Protein AF-A0A8S1PK76-F1 (afdb_monomer_lite)

Structure (mmCIF, N/CA/C/O backbone):
data_AF-A0A8S1PK76-F1
#
_entry.id   AF-A0A8S1PK76-F1
#
loop_
_atom_site.group_PDB
_atom_site.id
_atom_site.type_symbol
_atom_site.label_atom_id
_atom_site.label_alt_id
_atom_site.label_comp_id
_atom_site.label_asym_id
_atom_site.label_entity_id
_atom_site.label_seq_id
_atom_site.pdbx_PDB_ins_code
_atom_site.Cartn_x
_atom_site.Cartn_y
_atom_site.Cartn_z
_atom_site.occupancy
_atom_site.B_iso_or_equiv
_atom_site.auth_seq_id
_atom_site.auth_comp_id
_atom_site.auth_asym_id
_atom_site.auth_atom_id
_atom_site.pdbx_PDB_model_num
ATOM 1 N N . MET A 1 1 ? -34.568 -49.473 5.759 1.00 47.53 1 MET A N 1
ATOM 2 C CA . MET A 1 1 ? -33.407 -48.731 5.229 1.00 47.53 1 MET A CA 1
ATOM 3 C C . MET A 1 1 ? -34.010 -47.607 4.422 1.00 47.53 1 MET A C 1
ATOM 5 O O . MET A 1 1 ? -34.804 -47.907 3.547 1.00 47.53 1 MET A O 1
ATOM 9 N N . ASP A 1 2 ? -33.864 -46.326 4.705 1.00 39.19 2 ASP A N 1
ATOM 10 C CA . ASP A 1 2 ? -32.795 -45.518 5.303 1.00 39.19 2 ASP A CA 1
ATOM 11 C C . ASP A 1 2 ? -33.374 -44.081 5.260 1.00 39.19 2 ASP A C 1
ATOM 13 O O . ASP A 1 2 ? -34.175 -43.798 4.376 1.00 39.19 2 ASP A O 1
ATOM 17 N N . LYS A 1 3 ? -33.107 -43.083 6.094 1.00 52.03 3 LYS A N 1
ATOM 18 C CA . LYS A 1 3 ? -32.156 -42.788 7.161 1.00 52.03 3 LYS A CA 1
ATOM 19 C C . LYS A 1 3 ? -32.904 -41.822 8.084 1.00 52.03 3 LYS A C 1
ATOM 21 O O . LYS A 1 3 ? -33.547 -40.895 7.591 1.00 52.03 3 LYS A O 1
ATOM 26 N N . ASN A 1 4 ? -32.799 -42.000 9.395 1.00 57.16 4 ASN A N 1
ATOM 27 C CA . ASN A 1 4 ? -33.095 -40.900 10.304 1.00 57.16 4 ASN A CA 1
ATOM 28 C C . ASN A 1 4 ? -32.080 -39.795 9.994 1.00 57.16 4 ASN A C 1
ATOM 30 O O . ASN A 1 4 ? -30.875 -40.024 10.088 1.00 57.16 4 ASN A O 1
ATOM 34 N N . LEU A 1 5 ? -32.557 -38.636 9.542 1.00 52.56 5 LEU A N 1
ATOM 35 C CA . LEU A 1 5 ? -31.726 -37.448 9.420 1.00 52.56 5 LEU A CA 1
ATOM 36 C C . LEU A 1 5 ? -31.485 -36.967 10.855 1.00 52.56 5 LEU A C 1
ATOM 38 O O . LEU A 1 5 ? -32.342 -36.317 11.450 1.00 52.56 5 LEU A O 1
ATOM 42 N N . GLU A 1 6 ? -30.375 -37.390 11.453 1.00 54.94 6 GLU A N 1
ATOM 43 C CA . GLU A 1 6 ? -29.956 -36.892 12.757 1.00 54.94 6 GLU A CA 1
ATOM 44 C C . GLU A 1 6 ? -29.727 -35.384 12.634 1.00 54.94 6 GLU A C 1
ATOM 46 O O . GLU A 1 6 ? -28.790 -34.925 11.980 1.00 54.94 6 GLU A O 1
ATOM 51 N N . VAL A 1 7 ? -30.626 -34.600 13.229 1.00 54.47 7 VAL A N 1
ATOM 52 C CA . VAL A 1 7 ? -30.408 -33.170 13.432 1.00 54.47 7 VAL A CA 1
ATOM 53 C C . VAL A 1 7 ? -29.315 -33.066 14.486 1.00 54.47 7 VAL A C 1
ATOM 55 O O . VAL A 1 7 ? -29.571 -33.194 15.681 1.00 54.47 7 VAL A O 1
ATOM 58 N N . SER A 1 8 ? -28.075 -32.921 14.028 1.00 55.72 8 SER A N 1
ATOM 59 C CA . SER A 1 8 ? -26.914 -32.738 14.890 1.00 55.72 8 SER A CA 1
ATOM 60 C C . SER A 1 8 ? -27.119 -31.501 15.761 1.00 55.72 8 SER A C 1
ATOM 62 O O . SER A 1 8 ? -27.315 -30.400 15.243 1.00 55.72 8 SER A O 1
ATOM 64 N N . ASP A 1 9 ? -27.087 -31.707 17.076 1.00 55.41 9 ASP A N 1
ATOM 65 C CA . ASP A 1 9 ? -27.271 -30.679 18.092 1.00 55.41 9 ASP A CA 1
ATOM 66 C C . ASP A 1 9 ? -26.232 -29.554 17.920 1.00 55.41 9 ASP A C 1
ATOM 68 O O . ASP A 1 9 ? -25.030 -29.713 18.172 1.00 55.41 9 ASP A O 1
ATOM 72 N N . LEU A 1 10 ? -26.711 -28.400 17.444 1.00 56.84 10 LEU A N 1
ATOM 73 C CA . LEU A 1 10 ? -25.916 -27.196 17.184 1.00 56.84 10 LEU A CA 1
ATOM 74 C C . LEU A 1 10 ? -25.337 -26.590 18.475 1.00 56.84 10 LEU A C 1
ATOM 76 O O . LEU A 1 10 ? -24.467 -25.723 18.395 1.00 56.84 10 LEU A O 1
ATOM 80 N N . SER A 1 11 ? -25.761 -27.067 19.655 1.00 59.88 11 SER A N 1
ATOM 81 C CA . SER A 1 11 ? -25.203 -26.684 20.960 1.00 59.88 11 SER A CA 1
ATOM 82 C C . SER A 1 11 ? -23.695 -26.964 21.084 1.00 59.88 11 SER A C 1
ATOM 84 O O . SER A 1 11 ? -23.008 -26.361 21.909 1.00 59.88 11 SER A O 1
ATOM 86 N N . SER A 1 12 ? -23.168 -27.847 20.230 1.00 56.00 12 SER A N 1
ATOM 87 C CA . SER A 1 12 ? -21.762 -28.251 20.178 1.00 56.00 12 SER A CA 1
ATOM 88 C C . SER A 1 12 ? -20.871 -27.362 19.298 1.00 56.00 12 SER A C 1
ATOM 90 O O . SER A 1 12 ? -19.640 -27.470 19.370 1.00 56.00 12 SER A O 1
ATOM 92 N N . ILE A 1 13 ? -21.448 -26.447 18.504 1.00 55.72 13 ILE A N 1
ATOM 93 C CA . ILE A 1 13 ? -20.664 -25.490 17.717 1.00 55.72 13 ILE A CA 1
ATOM 94 C C . ILE A 1 13 ? -20.102 -24.439 18.672 1.00 55.72 13 ILE A C 1
ATOM 96 O O . ILE A 1 13 ? -20.743 -23.443 19.008 1.00 55.72 13 ILE A O 1
ATOM 100 N N . LYS A 1 14 ? -18.858 -24.653 19.107 1.00 54.16 14 LYS A N 1
ATOM 101 C CA . LYS A 1 14 ? -18.079 -23.602 19.763 1.00 54.16 14 LYS A CA 1
ATOM 102 C C . LYS A 1 14 ? -17.997 -22.413 18.798 1.00 54.16 14 LYS A C 1
ATOM 104 O O . LYS A 1 14 ? -17.618 -22.625 17.644 1.00 54.16 14 LYS A O 1
ATOM 109 N N . PRO A 1 15 ? -18.300 -21.179 19.240 1.00 50.28 15 PRO A N 1
ATOM 110 C CA . PRO A 1 15 ? -18.064 -19.998 18.427 1.00 50.28 15 PRO A CA 1
ATOM 111 C C . PRO A 1 15 ? -16.625 -20.035 17.929 1.00 50.28 15 PRO A C 1
ATOM 113 O O . PRO A 1 15 ? -15.699 -20.224 18.727 1.00 50.28 15 PRO A O 1
ATOM 116 N N . ILE A 1 16 ? -16.435 -19.879 16.619 1.00 55.06 16 ILE A N 1
ATOM 117 C CA . ILE A 1 16 ? -15.106 -19.652 16.064 1.00 55.06 16 ILE A CA 1
ATOM 118 C C . ILE A 1 16 ? -14.590 -18.396 16.763 1.00 55.06 16 ILE A C 1
ATOM 120 O O . ILE A 1 16 ? -15.107 -17.298 16.559 1.00 55.06 16 ILE A O 1
ATOM 124 N N . ARG A 1 17 ? -13.608 -18.570 17.652 1.00 43.31 17 ARG A N 1
ATOM 125 C CA . ARG A 1 17 ? -12.865 -17.453 18.225 1.00 43.31 17 ARG A CA 1
ATOM 126 C C . ARG A 1 17 ? -12.070 -16.847 17.080 1.00 43.31 17 ARG A C 1
ATOM 128 O O . ARG A 1 17 ? -10.982 -17.320 16.769 1.00 43.31 17 ARG A O 1
ATOM 135 N N . VAL A 1 18 ? -12.637 -15.835 16.432 1.00 48.34 18 VAL A N 1
ATOM 136 C CA . VAL A 1 18 ? -11.875 -14.957 15.548 1.00 48.34 18 VAL A CA 1
ATOM 137 C C . VAL A 1 18 ? -10.804 -14.334 16.438 1.00 48.34 18 VAL A C 1
ATOM 139 O O . VAL A 1 18 ? -11.125 -13.738 17.467 1.00 48.34 18 VAL A O 1
ATOM 142 N N . SER A 1 19 ? -9.531 -14.593 16.150 1.00 46.62 19 SER A N 1
ATOM 143 C CA . SER A 1 19 ? -8.441 -14.052 16.953 1.00 46.62 19 SER A CA 1
ATOM 144 C C . SER A 1 19 ? -8.526 -12.524 16.920 1.00 46.62 19 SER A C 1
ATOM 146 O O . SER A 1 19 ? -8.603 -11.916 15.857 1.00 46.62 19 SER A O 1
ATOM 148 N N . ASN A 1 20 ? -8.512 -11.889 18.092 1.00 51.53 20 ASN A N 1
ATOM 149 C CA . ASN A 1 20 ? -8.632 -10.433 18.256 1.00 51.53 20 ASN A CA 1
ATOM 150 C C . ASN A 1 20 ? -7.426 -9.629 17.710 1.00 51.53 20 ASN A C 1
ATOM 152 O O . ASN A 1 20 ? -7.303 -8.446 18.008 1.00 51.53 20 ASN A O 1
ATOM 156 N N . ASN A 1 21 ? -6.546 -10.238 16.913 1.00 54.91 21 ASN A N 1
ATOM 157 C CA . ASN A 1 21 ? -5.346 -9.607 16.357 1.00 54.91 21 ASN A CA 1
ATOM 158 C C . ASN A 1 21 ? -5.521 -9.261 14.872 1.00 54.91 21 ASN A C 1
ATOM 160 O O . ASN A 1 21 ? -4.636 -9.510 14.057 1.00 54.91 21 ASN A O 1
ATOM 164 N N . SER A 1 22 ? -6.670 -8.701 14.493 1.00 69.50 22 SER A N 1
ATOM 165 C CA . SER A 1 22 ? -6.792 -8.072 13.179 1.00 69.50 22 SER A CA 1
ATOM 166 C C . SER A 1 22 ? -6.044 -6.736 13.207 1.00 69.50 22 SER A C 1
ATOM 168 O O . SER A 1 22 ? -6.537 -5.770 13.791 1.00 69.50 22 SER A O 1
ATOM 170 N N . GLU A 1 23 ? -4.855 -6.684 12.612 1.00 81.69 23 GLU A N 1
ATOM 171 C CA . GLU A 1 23 ? -4.146 -5.423 12.385 1.00 81.69 23 GLU A CA 1
ATOM 172 C C . GLU A 1 23 ? -4.918 -4.567 11.374 1.00 81.69 23 GLU A C 1
ATOM 174 O O . GLU A 1 23 ? -5.381 -5.066 10.345 1.00 81.69 23 GLU A O 1
ATOM 179 N N . LEU A 1 24 ? -5.056 -3.270 11.655 1.00 86.69 24 LEU A N 1
ATOM 180 C CA . LEU A 1 24 ? -5.652 -2.329 10.712 1.00 86.69 24 LEU A CA 1
ATOM 181 C C . LEU A 1 24 ? -4.535 -1.633 9.936 1.00 86.69 24 LEU A C 1
ATOM 183 O O . LEU A 1 24 ? -3.743 -0.892 10.515 1.00 86.69 24 LEU A O 1
ATOM 187 N N . ILE A 1 25 ? -4.479 -1.862 8.628 1.00 89.56 25 ILE A N 1
ATOM 188 C CA . ILE A 1 25 ? -3.456 -1.294 7.746 1.00 89.56 25 ILE A CA 1
ATOM 189 C C . ILE A 1 25 ? -4.106 -0.249 6.843 1.00 89.56 25 ILE A C 1
ATOM 191 O O . ILE A 1 25 ? -5.140 -0.506 6.226 1.00 89.56 25 ILE A O 1
ATOM 195 N N . TYR A 1 26 ? -3.497 0.930 6.762 1.00 91.31 26 TYR A N 1
ATOM 196 C CA . TYR A 1 26 ? -3.931 2.001 5.873 1.00 91.31 26 TYR A CA 1
ATOM 197 C C . TYR A 1 26 ? -3.020 2.077 4.648 1.00 91.31 26 TYR A C 1
ATOM 199 O O . TYR A 1 26 ? -1.820 2.304 4.781 1.00 91.31 26 TYR A O 1
ATOM 207 N N . PHE A 1 27 ? -3.593 1.917 3.457 1.00 92.94 27 PHE A N 1
ATOM 208 C CA . PHE A 1 27 ? -2.874 2.060 2.193 1.00 92.94 27 PHE A CA 1
ATOM 209 C C . PHE A 1 27 ? -3.050 3.476 1.646 1.00 92.94 27 PHE A C 1
ATOM 211 O O . PHE A 1 27 ? -4.162 3.904 1.339 1.00 92.94 27 PHE A O 1
ATOM 218 N N . ASN A 1 28 ? -1.942 4.193 1.500 1.00 92.75 28 ASN A N 1
ATOM 219 C CA . ASN A 1 28 ? -1.885 5.499 0.863 1.00 92.75 28 ASN A CA 1
ATOM 220 C C . ASN A 1 28 ? -1.285 5.344 -0.536 1.00 92.75 28 ASN A C 1
ATOM 222 O O . ASN A 1 28 ? -0.069 5.228 -0.686 1.00 92.75 28 ASN A O 1
ATOM 226 N N . ILE A 1 29 ? -2.145 5.310 -1.549 1.00 94.31 29 ILE A N 1
ATOM 227 C CA . ILE A 1 29 ? -1.757 5.046 -2.937 1.00 94.31 29 ILE A CA 1
ATOM 228 C C . ILE A 1 29 ? -1.735 6.369 -3.703 1.00 94.31 29 ILE A C 1
ATOM 230 O O . ILE A 1 29 ? -2.721 7.113 -3.697 1.00 94.31 29 ILE A O 1
ATOM 234 N N . ALA A 1 30 ? -0.619 6.669 -4.371 1.00 93.31 30 ALA A N 1
ATOM 235 C CA . ALA A 1 30 ? -0.532 7.814 -5.268 1.00 93.31 30 ALA A CA 1
ATOM 236 C C . ALA A 1 30 ? -1.632 7.735 -6.337 1.00 93.31 30 ALA A C 1
ATOM 238 O O . ALA A 1 30 ? -1.822 6.703 -6.971 1.00 93.31 30 ALA A O 1
ATOM 239 N N . LYS A 1 31 ? -2.351 8.840 -6.563 1.00 91.88 31 LYS A N 1
ATOM 240 C CA . LYS A 1 31 ? -3.531 8.877 -7.454 1.00 91.88 31 LYS A CA 1
ATOM 241 C C . LYS A 1 31 ? -3.253 8.463 -8.902 1.00 91.88 31 LYS A C 1
ATOM 243 O O . LYS A 1 31 ? -4.189 8.167 -9.634 1.00 91.88 31 LYS A O 1
ATOM 248 N N . THR A 1 32 ? -1.998 8.524 -9.322 1.00 89.50 32 THR A N 1
ATOM 249 C CA . THR A 1 32 ? -1.536 8.172 -10.665 1.00 89.50 32 THR A CA 1
ATOM 250 C C . THR A 1 32 ? -1.284 6.671 -10.837 1.00 89.50 32 THR A C 1
ATOM 252 O O . THR A 1 32 ? -1.173 6.199 -11.964 1.00 89.50 32 THR A O 1
ATOM 255 N N . ILE A 1 33 ? -1.246 5.912 -9.739 1.00 89.56 33 ILE A N 1
ATOM 256 C CA . ILE A 1 33 ? -1.096 4.459 -9.735 1.00 89.56 33 ILE A CA 1
ATOM 257 C C . ILE A 1 33 ? -2.485 3.820 -9.806 1.00 89.56 33 ILE A C 1
ATOM 259 O O . IL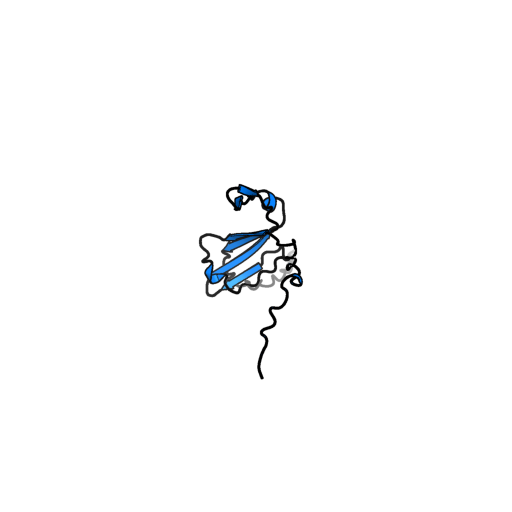E A 1 33 ? -3.300 3.977 -8.896 1.00 89.56 33 ILE A O 1
ATOM 263 N N . ASP A 1 34 ? -2.747 3.069 -10.876 1.00 90.69 34 ASP A N 1
ATOM 264 C CA . ASP A 1 34 ? -3.942 2.227 -10.968 1.00 90.69 34 ASP A CA 1
ATOM 265 C C . ASP A 1 34 ? -3.824 1.057 -9.979 1.00 90.69 34 ASP A C 1
ATOM 267 O O . ASP A 1 34 ? -2.869 0.285 -10.022 1.00 90.69 34 ASP A O 1
ATOM 271 N N . ILE A 1 35 ? -4.814 0.896 -9.099 1.00 89.06 35 ILE A N 1
ATOM 272 C CA . ILE A 1 35 ? -4.847 -0.165 -8.085 1.00 89.06 35 ILE A CA 1
ATOM 273 C C . ILE A 1 35 ? -4.767 -1.574 -8.689 1.00 89.06 35 ILE A C 1
ATOM 275 O O . ILE A 1 35 ? -4.285 -2.497 -8.033 1.00 89.06 35 ILE A O 1
ATOM 279 N N . ASN A 1 36 ? -5.189 -1.752 -9.944 1.00 89.81 36 ASN A N 1
ATOM 280 C CA . ASN A 1 36 ? -5.118 -3.040 -10.627 1.00 89.81 36 ASN A CA 1
ATOM 281 C C . ASN A 1 36 ? -3.675 -3.517 -10.828 1.00 89.81 36 ASN A C 1
ATOM 283 O O . ASN A 1 36 ? -3.433 -4.722 -10.816 1.00 89.81 36 ASN A O 1
ATOM 287 N N . ILE A 1 37 ? -2.702 -2.605 -10.938 1.00 88.81 37 ILE A N 1
ATOM 288 C CA . ILE A 1 37 ? -1.290 -2.988 -11.092 1.00 88.81 37 ILE A CA 1
ATOM 289 C C . ILE A 1 37 ? -0.698 -3.559 -9.797 1.00 88.81 37 ILE A C 1
ATOM 291 O O . ILE A 1 37 ? 0.366 -4.174 -9.832 1.00 88.81 37 ILE A O 1
ATOM 295 N N . LEU A 1 38 ? -1.377 -3.356 -8.661 1.00 87.88 38 LEU A N 1
ATOM 296 C CA . LEU A 1 38 ? -0.971 -3.863 -7.351 1.00 87.88 38 LEU A CA 1
ATOM 297 C C . LEU A 1 38 ? -1.450 -5.303 -7.103 1.00 87.88 38 LEU A C 1
ATOM 299 O O . LEU A 1 38 ? -1.091 -5.906 -6.091 1.00 87.88 38 LEU A O 1
ATOM 303 N N . GLN A 1 39 ? -2.267 -5.870 -7.998 1.00 86.94 39 GLN A N 1
ATOM 304 C CA . GLN A 1 39 ? -2.742 -7.246 -7.864 1.00 86.94 39 GLN A CA 1
ATOM 305 C C . GLN A 1 39 ? -1.571 -8.233 -7.917 1.00 86.94 39 GLN A C 1
ATOM 307 O O . GLN A 1 39 ? -0.763 -8.211 -8.841 1.00 86.94 39 GLN A O 1
ATOM 312 N N . GLY A 1 40 ? -1.495 -9.115 -6.918 1.00 84.62 40 GLY A N 1
ATOM 313 C CA . GLY A 1 40 ? -0.440 -10.128 -6.817 1.00 84.62 40 GLY A CA 1
ATOM 314 C C . GLY A 1 40 ? 0.908 -9.610 -6.306 1.00 84.62 40 GLY A C 1
ATOM 315 O O . GLY A 1 40 ? 1.862 -10.380 -6.267 1.00 84.62 40 GLY A O 1
ATOM 316 N N . VAL A 1 41 ? 1.006 -8.340 -5.897 1.00 88.81 41 VAL A N 1
ATOM 317 C CA . VAL A 1 41 ? 2.225 -7.799 -5.283 1.00 88.81 41 VAL A CA 1
ATOM 318 C C . VAL A 1 41 ? 2.343 -8.300 -3.844 1.00 88.81 41 VAL A C 1
ATOM 320 O O . VAL A 1 41 ? 1.498 -8.006 -2.998 1.00 88.81 41 VAL A O 1
ATOM 323 N N . GLU A 1 42 ? 3.416 -9.033 -3.556 1.00 91.12 42 GLU A N 1
ATOM 324 C CA . GLU A 1 42 ? 3.758 -9.471 -2.202 1.00 91.12 42 GLU A CA 1
ATOM 325 C C . GLU A 1 42 ? 4.579 -8.380 -1.497 1.00 91.12 42 GLU A C 1
ATOM 327 O O . GLU A 1 42 ? 5.755 -8.179 -1.794 1.00 91.12 42 GLU A O 1
ATOM 332 N N . ILE A 1 43 ? 3.941 -7.646 -0.580 1.00 90.75 43 ILE A N 1
ATOM 333 C CA . ILE A 1 43 ? 4.585 -6.595 0.222 1.00 90.75 43 ILE A CA 1
ATOM 334 C C . ILE A 1 43 ? 5.071 -7.204 1.537 1.00 90.75 43 ILE A C 1
ATOM 336 O O . ILE A 1 43 ? 4.264 -7.708 2.322 1.00 90.75 43 ILE A O 1
ATOM 340 N N . ASP A 1 44 ? 6.369 -7.095 1.824 1.00 92.50 44 ASP A N 1
ATOM 341 C CA . ASP A 1 44 ? 6.894 -7.442 3.142 1.00 92.50 44 ASP A CA 1
ATOM 342 C C . ASP A 1 44 ? 6.534 -6.339 4.147 1.00 92.50 44 ASP A C 1
ATOM 344 O O . ASP A 1 44 ? 7.126 -5.259 4.157 1.00 92.50 44 ASP A O 1
ATOM 348 N N . LEU A 1 45 ? 5.547 -6.613 5.001 1.00 91.25 45 LEU A N 1
ATOM 349 C CA . LEU A 1 45 ? 5.068 -5.678 6.021 1.00 91.25 45 LEU A CA 1
ATOM 350 C C . LEU A 1 45 ? 6.044 -5.478 7.194 1.00 91.25 45 LEU A C 1
ATOM 352 O O . LEU A 1 45 ? 5.790 -4.613 8.027 1.00 91.25 45 LEU A O 1
ATOM 356 N N . GLN A 1 46 ? 7.117 -6.267 7.299 1.00 90.62 46 GLN A N 1
ATOM 357 C CA . GLN A 1 46 ? 8.152 -6.102 8.330 1.00 90.62 46 GLN A CA 1
ATOM 358 C C . GLN A 1 46 ? 9.326 -5.249 7.837 1.00 90.62 46 GLN A C 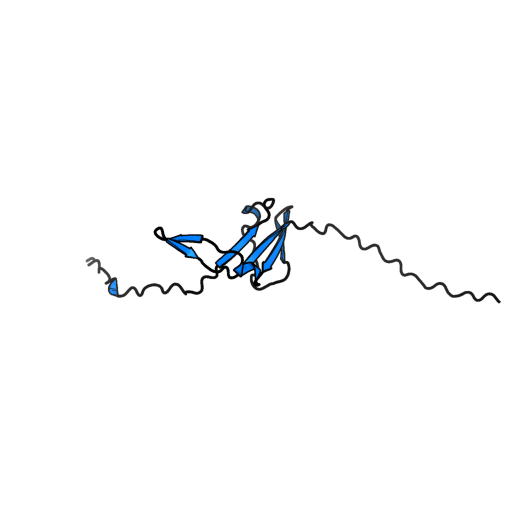1
ATOM 360 O O . GLN A 1 46 ? 10.090 -4.708 8.642 1.00 90.62 46 GLN A O 1
ATOM 365 N N . ASN A 1 47 ? 9.472 -5.106 6.518 1.00 90.75 47 ASN A N 1
ATOM 366 C CA . ASN A 1 47 ? 10.535 -4.319 5.922 1.00 90.75 47 ASN A CA 1
ATOM 367 C C . ASN A 1 47 ? 10.196 -2.819 5.941 1.00 90.75 47 ASN A C 1
ATOM 369 O O . ASN A 1 47 ? 9.274 -2.355 5.269 1.00 90.75 47 ASN A O 1
ATOM 373 N N . LYS A 1 48 ? 10.986 -2.058 6.707 1.00 87.75 48 LYS A N 1
ATOM 374 C CA . LYS A 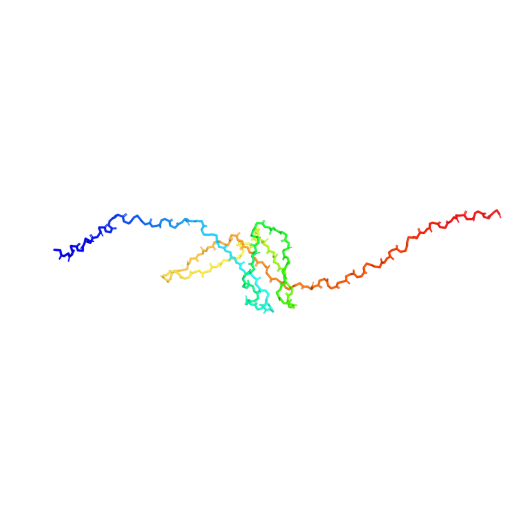1 48 ? 10.856 -0.597 6.866 1.00 87.75 48 LYS A CA 1
ATOM 375 C C . LYS A 1 48 ? 11.608 0.199 5.795 1.00 87.75 48 LYS A C 1
ATOM 377 O O . LYS A 1 48 ? 11.480 1.423 5.740 1.00 87.75 48 LYS A O 1
ATOM 382 N N . GLU A 1 49 ? 12.404 -0.469 4.965 1.00 92.38 49 GLU A N 1
ATOM 383 C CA . GLU A 1 49 ? 13.044 0.139 3.802 1.00 92.38 49 GLU A CA 1
ATOM 384 C C . GLU A 1 49 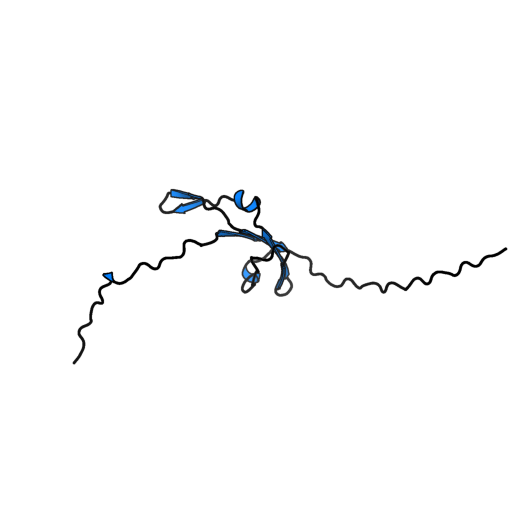? 12.070 0.236 2.620 1.00 92.38 49 GLU A C 1
ATOM 386 O O . GLU A 1 49 ? 11.001 -0.377 2.598 1.00 92.38 49 GLU A O 1
ATOM 391 N N . VAL A 1 50 ? 12.441 1.036 1.619 1.00 92.94 50 VAL A N 1
ATOM 392 C CA . VAL A 1 50 ? 11.653 1.169 0.391 1.00 92.94 50 VAL A CA 1
ATOM 393 C C . VAL A 1 50 ? 11.802 -0.100 -0.446 1.00 92.94 50 VAL A C 1
ATOM 395 O O . VAL A 1 50 ? 12.891 -0.417 -0.924 1.00 92.94 50 VAL A O 1
ATOM 398 N N . GLN A 1 51 ? 10.689 -0.791 -0.667 1.00 93.44 51 GLN A N 1
ATOM 399 C CA . GLN A 1 51 ? 10.578 -1.923 -1.583 1.00 93.44 51 GLN A CA 1
ATOM 400 C C . GLN A 1 51 ? 10.172 -1.399 -2.962 1.00 93.44 51 GLN A C 1
ATOM 402 O O . GLN A 1 51 ? 9.206 -0.649 -3.071 1.00 93.44 51 GLN A O 1
ATOM 407 N N . VAL A 1 52 ? 10.904 -1.758 -4.016 1.00 92.88 52 VAL A N 1
ATOM 408 C CA . VAL A 1 52 ? 10.620 -1.292 -5.384 1.00 92.88 52 VAL A CA 1
ATOM 409 C C . VAL A 1 52 ? 10.055 -2.441 -6.203 1.00 92.88 52 VAL A C 1
ATOM 411 O O . VAL A 1 52 ? 10.645 -3.518 -6.258 1.00 92.88 52 VAL A O 1
ATOM 414 N N . PHE A 1 53 ? 8.934 -2.186 -6.866 1.00 91.12 53 PHE A N 1
ATOM 415 C CA . PHE A 1 53 ? 8.225 -3.138 -7.707 1.00 91.12 53 PHE A CA 1
ATOM 416 C C . PHE A 1 53 ? 8.080 -2.586 -9.121 1.00 91.12 53 PHE A C 1
ATOM 418 O O . PHE A 1 53 ? 8.055 -1.373 -9.344 1.00 91.12 53 PHE A O 1
ATOM 425 N N . GLN A 1 54 ? 7.962 -3.497 -10.081 1.00 88.75 54 GLN A N 1
ATOM 426 C CA . GLN A 1 54 ? 7.698 -3.165 -11.471 1.00 88.75 54 GLN A CA 1
ATOM 427 C C . GLN A 1 54 ? 6.615 -4.094 -12.015 1.00 88.75 54 GLN A C 1
ATOM 429 O O . GLN A 1 54 ? 6.747 -5.315 -11.934 1.00 88.75 54 GLN A O 1
ATOM 434 N N . ASN A 1 55 ? 5.560 -3.510 -12.578 1.00 86.12 55 ASN A N 1
ATOM 435 C CA . ASN A 1 55 ? 4.507 -4.235 -13.278 1.00 86.12 55 ASN A CA 1
ATOM 436 C C . ASN A 1 55 ? 4.315 -3.603 -14.663 1.00 86.12 55 ASN A C 1
ATOM 438 O O . ASN A 1 55 ? 3.853 -2.467 -14.786 1.00 86.12 55 ASN A O 1
ATOM 442 N N . GLY A 1 56 ? 4.751 -4.318 -15.703 1.00 83.81 56 GLY A N 1
ATOM 443 C CA . GLY A 1 56 ? 4.883 -3.761 -17.048 1.00 83.81 56 GLY A CA 1
ATOM 444 C C . GLY A 1 56 ? 5.848 -2.569 -17.078 1.00 83.81 56 GLY A C 1
ATOM 445 O O . GLY A 1 56 ? 6.987 -2.662 -16.610 1.00 83.81 56 GLY A O 1
ATOM 446 N N . ASP A 1 57 ? 5.376 -1.443 -17.610 1.00 83.69 57 ASP A N 1
ATOM 447 C CA . ASP A 1 57 ? 6.151 -0.200 -17.741 1.00 83.69 57 ASP A CA 1
ATOM 448 C C . ASP A 1 57 ? 6.076 0.707 -16.503 1.00 83.69 57 ASP A C 1
ATOM 450 O O . ASP A 1 57 ? 6.738 1.745 -16.448 1.00 83.69 57 ASP A O 1
ATOM 454 N N . VAL A 1 58 ? 5.282 0.333 -15.496 1.00 84.81 58 VAL A N 1
ATOM 455 C CA . VAL A 1 58 ? 5.114 1.126 -14.277 1.00 84.81 58 VAL A CA 1
ATOM 456 C C . VAL A 1 58 ? 6.037 0.592 -13.190 1.00 84.81 58 VAL A C 1
ATOM 458 O O . VAL A 1 58 ? 5.944 -0.571 -12.792 1.00 84.81 58 VAL A O 1
ATOM 461 N N . ALA A 1 59 ? 6.911 1.462 -12.688 1.00 90.75 59 ALA A N 1
ATOM 462 C CA . ALA A 1 59 ? 7.733 1.211 -11.513 1.00 90.75 59 ALA A CA 1
ATOM 463 C C . ALA A 1 59 ? 7.206 2.029 -10.329 1.00 90.75 59 ALA A C 1
ATOM 465 O O . ALA A 1 59 ? 6.954 3.232 -10.446 1.00 90.75 59 ALA A O 1
ATOM 466 N N . PHE A 1 60 ? 7.066 1.391 -9.174 1.00 93.25 60 PHE A N 1
ATOM 467 C CA . PHE A 1 60 ? 6.586 2.043 -7.962 1.00 93.25 60 PHE A CA 1
ATOM 468 C C . PHE A 1 60 ? 7.326 1.542 -6.725 1.00 93.25 60 PHE A C 1
ATOM 470 O O . PHE A 1 60 ? 7.839 0.425 -6.672 1.00 93.25 60 PHE A O 1
ATOM 477 N N . GLY A 1 61 ? 7.380 2.405 -5.721 1.00 94.44 61 GLY A N 1
ATOM 478 C CA . GLY A 1 61 ? 7.959 2.149 -4.417 1.00 94.44 61 GLY A CA 1
ATOM 479 C C . GLY A 1 61 ? 6.865 1.933 -3.384 1.00 94.44 61 GLY A C 1
ATOM 480 O O . GLY A 1 61 ? 5.798 2.546 -3.444 1.00 94.44 61 GLY A O 1
ATOM 481 N N . VAL A 1 62 ? 7.154 1.071 -2.421 1.00 95.38 62 VAL A N 1
ATOM 482 C CA . VAL A 1 62 ? 6.321 0.787 -1.261 1.00 95.38 62 VAL A CA 1
ATOM 483 C C . VAL A 1 62 ? 7.155 1.025 -0.011 1.00 95.38 62 VAL A C 1
ATOM 485 O O . VAL A 1 62 ? 8.253 0.487 0.124 1.00 95.38 62 VAL A O 1
ATOM 488 N N . GLN A 1 63 ? 6.636 1.832 0.909 1.00 95.56 63 GLN A N 1
ATOM 489 C CA . GLN A 1 63 ? 7.247 2.090 2.210 1.00 95.56 63 GLN A CA 1
ATOM 490 C C . GLN A 1 63 ? 6.250 1.767 3.322 1.00 95.56 63 GLN A C 1
ATOM 492 O O . GLN A 1 63 ? 5.138 2.299 3.337 1.00 95.56 63 GLN A O 1
ATOM 497 N N . VAL A 1 64 ? 6.667 0.927 4.268 1.00 94.44 64 VAL A N 1
ATOM 498 C CA . VAL A 1 64 ? 5.890 0.596 5.467 1.00 94.44 64 VAL A CA 1
ATOM 499 C C . VAL A 1 64 ? 6.291 1.533 6.606 1.00 94.44 64 VAL A C 1
ATOM 501 O O . VAL A 1 64 ? 7.470 1.667 6.932 1.00 94.44 64 VAL A O 1
ATOM 504 N N . ILE A 1 65 ? 5.304 2.188 7.213 1.00 91.94 65 ILE A N 1
ATOM 505 C CA . ILE A 1 65 ? 5.464 3.153 8.302 1.00 91.94 65 ILE A CA 1
ATOM 506 C C . ILE A 1 65 ? 4.719 2.633 9.534 1.00 91.94 65 ILE A C 1
ATOM 508 O O . ILE A 1 65 ? 3.545 2.271 9.457 1.00 91.94 65 ILE A O 1
ATOM 512 N N . GLU A 1 66 ? 5.407 2.626 10.675 1.00 88.75 66 GLU A N 1
ATOM 513 C CA . GLU A 1 66 ? 4.916 2.138 11.976 1.00 88.75 66 GLU A CA 1
ATOM 514 C C . GLU A 1 66 ? 5.242 3.132 13.104 1.00 88.75 66 GLU A C 1
ATOM 516 O O . GLU A 1 66 ? 5.719 2.765 14.179 1.00 88.75 66 GLU A O 1
ATOM 521 N N . ASP A 1 67 ? 5.084 4.425 12.839 1.00 84.38 67 ASP A N 1
ATOM 522 C CA . ASP A 1 67 ? 5.447 5.486 13.776 1.00 84.38 67 ASP A CA 1
ATOM 523 C C . ASP A 1 67 ? 4.228 6.322 14.205 1.00 84.38 67 ASP A C 1
ATOM 525 O O . ASP A 1 67 ? 3.073 5.883 14.158 1.00 84.38 67 ASP A O 1
ATOM 529 N N . ILE A 1 68 ? 4.484 7.550 14.662 1.00 81.31 68 ILE A N 1
ATOM 530 C CA . ILE A 1 68 ? 3.450 8.483 15.104 1.00 81.31 68 ILE A CA 1
ATOM 531 C C . ILE A 1 68 ? 2.424 8.819 14.012 1.00 81.31 68 ILE A C 1
ATOM 533 O O . ILE A 1 68 ? 1.283 9.141 14.349 1.00 81.31 68 ILE A O 1
ATOM 537 N N . THR A 1 69 ? 2.772 8.699 12.728 1.00 78.56 69 THR A N 1
ATOM 538 C CA . THR A 1 69 ? 1.856 8.935 11.605 1.00 78.56 69 THR A CA 1
ATOM 539 C C . THR A 1 69 ? 0.653 7.993 11.652 1.00 78.56 69 THR A C 1
ATOM 541 O O . THR A 1 69 ? -0.463 8.419 11.361 1.00 78.56 69 THR A O 1
ATOM 544 N N . CYS A 1 70 ? 0.824 6.756 12.129 1.00 80.38 70 CYS A N 1
ATOM 545 C CA . CYS A 1 70 ? -0.278 5.798 12.265 1.00 80.38 70 CYS A CA 1
ATOM 546 C C . CYS A 1 70 ? -1.347 6.267 13.269 1.00 80.38 70 CYS A C 1
ATOM 548 O O . CYS A 1 70 ? -2.531 5.989 13.096 1.00 80.38 70 CYS A O 1
ATOM 550 N N . LYS A 1 71 ? -0.948 7.041 14.289 1.00 79.06 71 LYS A N 1
ATOM 551 C CA . LYS A 1 71 ? -1.855 7.593 15.312 1.00 79.06 71 LYS A CA 1
ATOM 552 C C . LYS A 1 71 ? -2.570 8.870 14.868 1.00 79.06 71 LYS A C 1
ATOM 554 O O . LYS A 1 71 ? -3.547 9.269 15.495 1.00 79.06 71 LYS A O 1
ATOM 559 N N . GLN A 1 72 ? -2.079 9.531 13.819 1.00 80.88 72 GLN A N 1
ATOM 560 C CA . GLN A 1 72 ? -2.682 10.758 13.289 1.00 80.88 72 GLN A CA 1
ATOM 561 C C . GLN A 1 72 ? -3.906 10.472 12.411 1.00 80.88 72 GLN A C 1
ATOM 563 O O . GLN A 1 72 ? -4.762 11.340 12.247 1.00 80.88 72 GLN A O 1
ATOM 568 N N . ILE A 1 73 ? -4.012 9.259 11.866 1.00 79.12 73 ILE A N 1
ATOM 569 C CA . ILE A 1 73 ? -5.130 8.844 11.023 1.00 79.12 73 ILE A CA 1
ATOM 570 C C . ILE A 1 73 ? -6.168 8.144 11.906 1.00 79.12 73 ILE A C 1
ATOM 572 O O . ILE A 1 73 ? -5.903 7.097 12.489 1.00 79.12 73 ILE A O 1
ATOM 576 N N . VAL A 1 74 ? -7.365 8.727 12.007 1.00 79.44 74 VAL A N 1
ATOM 577 C CA . VAL A 1 74 ? -8.463 8.198 12.832 1.00 79.44 74 VAL A CA 1
ATOM 578 C C . VAL A 1 74 ? -9.633 7.806 11.927 1.00 79.44 74 VAL A C 1
ATOM 580 O O . VAL A 1 74 ? -10.496 8.643 11.649 1.00 79.44 74 VAL A O 1
ATOM 583 N N . PRO A 1 75 ? -9.679 6.556 11.433 1.00 78.75 75 PRO A N 1
ATOM 584 C CA . PRO A 1 75 ? -10.799 6.079 10.638 1.00 78.75 75 PRO A CA 1
ATOM 585 C C . PRO A 1 75 ? -12.074 6.023 11.485 1.00 78.75 75 PRO A C 1
ATOM 587 O O . PRO A 1 75 ? -12.073 5.545 12.623 1.00 78.75 75 PRO A O 1
ATOM 590 N N . LEU A 1 76 ? -13.167 6.520 10.908 1.00 80.81 76 LEU A N 1
ATOM 591 C CA . LEU A 1 76 ? -14.500 6.477 11.496 1.00 80.81 76 LEU A CA 1
ATOM 592 C C . LEU A 1 76 ? -15.285 5.345 10.841 1.00 80.81 76 LEU A C 1
ATOM 594 O O . LEU A 1 76 ? -15.650 5.429 9.670 1.00 80.81 76 LEU A O 1
ATOM 598 N N . PHE A 1 77 ? -15.553 4.292 11.604 1.00 79.25 77 PHE A N 1
ATOM 599 C CA . PHE A 1 77 ? -16.403 3.190 11.168 1.00 79.25 77 PHE A CA 1
ATOM 600 C C . PHE A 1 77 ? -17.829 3.439 11.640 1.00 79.25 77 PHE A C 1
ATOM 602 O O . PHE A 1 77 ? -18.037 3.818 12.790 1.00 79.25 77 PHE A O 1
ATOM 609 N N . ILE A 1 78 ? -18.812 3.210 10.771 1.00 78.25 78 ILE A N 1
ATOM 610 C CA . ILE A 1 78 ? -20.222 3.203 11.166 1.00 78.25 78 ILE A CA 1
ATOM 611 C C . ILE A 1 78 ? -20.606 1.755 11.452 1.00 78.25 78 ILE A C 1
ATOM 613 O O . ILE A 1 78 ? -20.670 0.937 10.538 1.00 78.25 78 ILE A O 1
ATOM 617 N N . ASN A 1 79 ? -20.877 1.450 12.718 1.00 76.56 79 ASN A N 1
ATOM 618 C CA . ASN A 1 79 ? -21.353 0.147 13.159 1.00 76.56 79 ASN A CA 1
ATOM 619 C C . ASN A 1 79 ? -22.704 0.317 13.862 1.00 76.56 79 ASN A C 1
ATOM 621 O O . ASN A 1 79 ? -22.792 0.995 14.885 1.00 76.56 79 ASN A O 1
ATOM 625 N N . HIS A 1 80 ? -23.778 -0.232 13.286 1.00 75.94 80 HIS A N 1
ATOM 626 C CA . HIS A 1 80 ? -25.150 -0.088 13.803 1.00 75.94 80 HIS A CA 1
ATOM 627 C C . HIS A 1 80 ? -25.536 1.360 14.190 1.00 75.94 80 HIS A C 1
ATOM 629 O O . HIS A 1 80 ? -26.156 1.601 15.224 1.00 75.94 80 HIS A O 1
ATOM 635 N N . GLY A 1 81 ? -25.140 2.344 13.374 1.00 79.62 81 GLY A N 1
ATOM 636 C CA . GLY A 1 81 ? -25.439 3.763 13.609 1.00 79.62 81 GLY A CA 1
ATOM 637 C C . GLY A 1 81 ? -24.564 4.454 14.663 1.00 79.62 81 GLY A C 1
ATOM 638 O O . GLY A 1 81 ? -24.796 5.622 14.967 1.00 79.62 81 GLY A O 1
ATOM 639 N N . LYS A 1 82 ? -23.548 3.774 15.207 1.00 78.69 82 LYS A N 1
ATOM 640 C CA . LYS A 1 82 ? -22.538 4.361 16.097 1.00 78.69 82 LYS A CA 1
ATOM 641 C C . LYS A 1 82 ? -21.209 4.515 15.369 1.00 78.69 82 LYS A C 1
ATOM 643 O O . LYS A 1 82 ? -20.825 3.654 14.580 1.00 78.69 82 LYS A O 1
ATOM 648 N N . PHE A 1 83 ? -20.512 5.610 15.660 1.00 80.50 83 PHE A N 1
ATOM 649 C CA . PHE A 1 83 ? -19.149 5.817 15.189 1.00 80.50 83 PHE A CA 1
ATOM 650 C C . PHE A 1 83 ? -18.165 5.109 16.115 1.00 80.50 83 PHE A C 1
ATOM 652 O O . PHE A 1 83 ? -18.110 5.398 17.310 1.00 80.50 83 PHE A O 1
ATOM 659 N N . GLU A 1 84 ? -17.365 4.218 15.548 1.00 79.88 84 GLU A N 1
ATOM 660 C CA . GLU A 1 84 ? -16.257 3.561 16.230 1.00 79.88 84 GLU A CA 1
ATOM 661 C C . GLU A 1 84 ? -14.935 4.065 15.654 1.00 79.88 84 GLU A C 1
ATOM 663 O O . GLU A 1 84 ? -14.761 4.168 14.437 1.00 79.88 84 GLU A O 1
ATOM 668 N N . LYS A 1 85 ? -13.996 4.384 16.547 1.00 79.88 85 LYS A N 1
ATOM 669 C CA . LYS A 1 85 ? -12.613 4.702 16.187 1.00 79.88 85 LYS A CA 1
ATOM 670 C C . LYS A 1 85 ? -11.783 3.434 16.317 1.00 79.88 85 LYS A C 1
ATOM 672 O O . LYS A 1 85 ? -11.908 2.727 17.316 1.00 79.88 85 LYS A O 1
ATOM 677 N N . LYS A 1 86 ? -10.915 3.175 15.344 1.00 81.00 86 LYS A N 1
ATOM 678 C CA . LYS A 1 86 ? -9.887 2.133 15.445 1.00 81.00 86 LYS A CA 1
ATOM 679 C C . LYS A 1 86 ? -8.524 2.728 15.153 1.00 81.00 86 LYS A C 1
ATOM 681 O O . LYS A 1 86 ? -8.408 3.615 14.313 1.00 81.00 86 LYS A O 1
ATOM 686 N N . GLU A 1 87 ? -7.513 2.240 15.855 1.00 83.19 87 GLU A N 1
ATOM 687 C CA . GLU A 1 87 ? -6.133 2.645 15.619 1.00 83.19 87 GLU A CA 1
ATOM 688 C C . GLU A 1 87 ? -5.585 1.920 14.393 1.00 83.19 87 GLU A C 1
ATOM 690 O O . GLU A 1 87 ? -5.789 0.717 14.225 1.00 83.19 87 GLU A O 1
ATOM 695 N N . ILE A 1 88 ? -4.894 2.664 13.534 1.00 89.25 88 ILE A N 1
ATOM 696 C CA . ILE A 1 88 ? -4.140 2.090 12.427 1.00 89.25 88 ILE A CA 1
ATOM 697 C C . ILE A 1 88 ? -2.818 1.572 12.987 1.00 89.25 88 ILE A C 1
ATOM 699 O O . ILE A 1 88 ? -2.100 2.287 13.681 1.00 89.25 88 ILE A O 1
ATOM 703 N N . SER A 1 89 ? -2.510 0.314 12.694 1.00 89.12 89 SER A N 1
ATOM 704 C CA . SER A 1 89 ? -1.282 -0.353 13.125 1.00 89.12 89 SER A CA 1
ATOM 705 C C . SER A 1 89 ? -0.109 -0.016 12.206 1.00 89.12 89 SER A C 1
ATOM 707 O O . SER A 1 89 ? 1.009 0.138 12.686 1.00 89.12 89 SER A O 1
ATOM 709 N N . LYS A 1 90 ? -0.365 0.094 10.895 1.00 91.50 90 LYS A N 1
ATOM 710 C CA . LYS A 1 90 ? 0.651 0.367 9.871 1.00 91.50 90 LYS A CA 1
ATOM 711 C C . LYS A 1 90 ? 0.091 1.256 8.767 1.00 91.50 90 LYS A C 1
ATOM 713 O O . LYS A 1 90 ? -1.064 1.097 8.363 1.00 91.50 90 LYS A O 1
ATOM 718 N N . VAL A 1 91 ? 0.928 2.134 8.229 1.00 92.88 91 VAL A N 1
ATOM 719 C CA . VAL A 1 91 ? 0.654 2.872 6.993 1.00 92.88 91 VAL A CA 1
ATOM 720 C C . VAL A 1 91 ? 1.559 2.333 5.892 1.00 92.88 91 VAL A C 1
ATOM 722 O O . VAL A 1 91 ? 2.771 2.271 6.059 1.00 92.88 91 VAL A O 1
ATOM 725 N N . VAL A 1 92 ? 0.976 1.954 4.759 1.00 94.25 92 VAL A N 1
ATOM 726 C CA . VAL A 1 92 ? 1.703 1.529 3.560 1.00 94.25 92 VAL A CA 1
ATOM 727 C C . VAL A 1 92 ? 1.591 2.643 2.526 1.00 94.25 92 VAL A C 1
ATOM 729 O O . VAL A 1 92 ? 0.523 2.865 1.955 1.00 94.25 92 VAL A O 1
ATOM 732 N N . ASN A 1 93 ? 2.687 3.363 2.301 1.00 94.50 93 ASN A N 1
ATOM 733 C CA . ASN A 1 93 ? 2.779 4.392 1.270 1.00 94.50 93 ASN A CA 1
ATOM 734 C C . ASN A 1 93 ? 3.216 3.758 -0.051 1.00 94.50 93 ASN A C 1
ATOM 736 O O . ASN A 1 93 ? 4.290 3.164 -0.116 1.00 94.50 93 ASN A O 1
ATOM 740 N N . ILE A 1 94 ? 2.412 3.930 -1.099 1.00 95.31 94 ILE A N 1
ATOM 741 C CA . ILE A 1 94 ? 2.694 3.463 -2.458 1.00 95.31 94 ILE A CA 1
ATOM 742 C C . ILE A 1 94 ? 2.830 4.685 -3.364 1.00 95.31 94 ILE A C 1
ATOM 744 O O . ILE A 1 94 ? 1.888 5.467 -3.515 1.00 95.31 94 ILE A O 1
ATOM 748 N N . PHE A 1 95 ? 4.010 4.864 -3.948 1.00 94.44 95 PHE A N 1
ATOM 749 C CA . PHE A 1 95 ? 4.376 6.056 -4.710 1.00 94.44 95 PHE A CA 1
ATOM 750 C C . PHE A 1 95 ? 5.117 5.689 -5.992 1.00 94.44 95 PHE A C 1
ATOM 752 O O . PHE A 1 95 ? 5.743 4.638 -6.086 1.00 94.44 95 PHE A O 1
ATOM 759 N N . GLU A 1 96 ? 5.050 6.553 -6.999 1.00 90.69 96 GLU A N 1
ATOM 760 C CA . GLU A 1 96 ? 5.772 6.326 -8.249 1.00 90.69 96 GLU A CA 1
ATOM 761 C C . GLU A 1 96 ? 7.279 6.386 -8.030 1.00 90.69 96 GLU A C 1
ATOM 763 O O . GLU A 1 96 ? 7.793 7.243 -7.308 1.00 90.69 96 GLU A O 1
ATOM 768 N N . THR A 1 97 ? 8.005 5.508 -8.711 1.00 87.75 97 THR A N 1
ATOM 769 C CA . THR A 1 97 ? 9.464 5.568 -8.756 1.00 87.75 97 THR A CA 1
ATOM 770 C C . THR A 1 97 ? 9.904 5.690 -10.195 1.00 87.75 97 T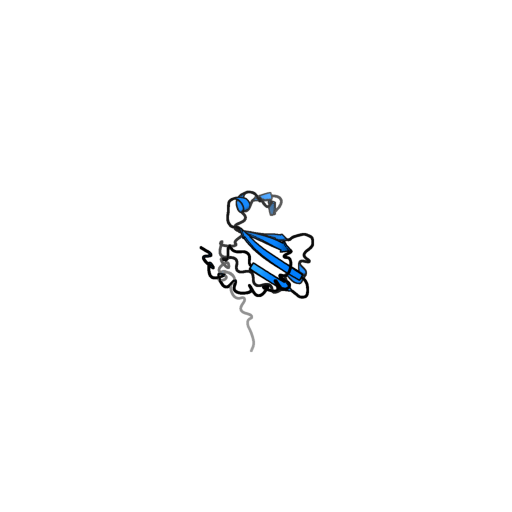HR A C 1
ATOM 772 O O . THR A 1 97 ? 9.393 4.996 -11.070 1.00 87.75 97 THR A O 1
ATOM 775 N N . VAL A 1 98 ? 10.893 6.539 -10.447 1.00 76.31 98 VAL A N 1
ATOM 776 C CA . VAL A 1 98 ? 11.518 6.578 -11.765 1.00 76.31 98 VAL A CA 1
ATOM 777 C C . VAL A 1 98 ? 12.306 5.277 -11.935 1.00 76.31 98 VAL A C 1
ATOM 779 O O . VAL A 1 98 ? 13.163 4.992 -11.090 1.00 76.31 98 VAL A O 1
ATOM 782 N N . PRO A 1 99 ? 12.061 4.479 -12.990 1.00 62.62 99 PRO A N 1
ATOM 783 C CA . PRO A 1 99 ? 12.903 3.327 -13.262 1.00 62.62 99 PRO A CA 1
ATOM 784 C C . PRO A 1 99 ? 14.342 3.819 -13.425 1.00 62.62 99 PRO A C 1
ATOM 786 O O . PRO A 1 99 ? 14.606 4.759 -14.177 1.00 62.62 99 PRO A O 1
ATOM 789 N N . MET A 1 100 ? 15.291 3.207 -12.711 1.00 55.50 100 MET A N 1
ATOM 790 C CA . MET A 1 100 ? 16.715 3.478 -12.917 1.00 55.50 100 MET A CA 1
ATOM 791 C C . MET A 1 100 ? 17.140 2.928 -14.286 1.00 55.50 100 MET A C 1
ATOM 793 O O . MET A 1 100 ? 17.811 1.903 -14.397 1.00 55.50 100 MET A O 1
ATOM 797 N N . THR A 1 101 ? 16.768 3.607 -15.368 1.00 53.12 101 THR A N 1
ATOM 798 C CA . THR A 1 101 ? 17.294 3.316 -16.696 1.00 53.12 101 THR A CA 1
ATOM 799 C C . THR A 1 101 ? 18.733 3.813 -16.754 1.00 53.12 101 THR A C 1
ATOM 801 O O . THR A 1 101 ? 19.000 4.986 -16.999 1.00 53.12 101 THR A O 1
ATOM 804 N N . GLY A 1 102 ? 19.667 2.900 -16.490 1.00 49.66 102 GLY A N 1
ATOM 805 C CA . GLY A 1 102 ? 21.055 2.977 -16.930 1.00 49.66 102 GLY A CA 1
ATOM 806 C C . GLY A 1 102 ? 21.820 4.232 -16.514 1.00 49.66 102 GLY A C 1
ATOM 807 O O . GLY A 1 102 ? 22.137 5.076 -17.353 1.00 49.66 102 GLY A O 1
ATOM 808 N N . ILE A 1 103 ? 22.316 4.266 -15.273 1.00 46.09 103 ILE A N 1
ATOM 809 C CA . ILE A 1 103 ? 23.595 4.947 -15.047 1.00 46.09 103 ILE A CA 1
ATOM 810 C C . ILE A 1 103 ? 24.628 4.175 -15.878 1.00 46.09 103 ILE A C 1
ATOM 812 O O . ILE A 1 103 ? 25.160 3.153 -15.440 1.00 46.09 103 ILE A O 1
ATOM 816 N N . LYS A 1 104 ? 24.930 4.647 -17.095 1.00 49.88 104 LYS A N 1
ATOM 817 C CA . LYS A 1 104 ? 26.180 4.278 -17.764 1.00 49.88 104 LYS A CA 1
ATOM 818 C C . LYS A 1 104 ? 27.283 4.753 -16.829 1.00 49.88 104 LYS A C 1
ATOM 820 O O . LYS A 1 104 ? 27.602 5.941 -16.810 1.00 49.88 104 LYS A O 1
ATOM 825 N N . ARG A 1 105 ? 27.840 3.848 -16.017 1.00 52.66 105 ARG A N 1
ATOM 826 C CA . ARG A 1 105 ? 29.067 4.118 -15.266 1.00 52.66 105 ARG A CA 1
ATOM 827 C C . ARG A 1 105 ? 30.084 4.580 -16.303 1.00 52.66 105 ARG A C 1
ATOM 829 O O . ARG A 1 105 ? 30.550 3.778 -17.109 1.00 52.66 105 ARG A O 1
ATOM 836 N N . ARG A 1 106 ? 30.383 5.882 -16.347 1.00 48.09 106 ARG A N 1
ATOM 837 C CA . ARG A 1 106 ? 31.527 6.371 -17.118 1.00 48.09 106 ARG A CA 1
ATOM 838 C C . ARG A 1 106 ? 32.715 5.587 -16.584 1.00 48.09 106 ARG A C 1
ATOM 840 O O . ARG A 1 106 ? 32.952 5.612 -15.377 1.00 48.09 106 ARG A O 1
ATOM 847 N N . ALA A 1 107 ? 33.416 4.863 -17.452 1.00 55.81 107 ALA A N 1
ATOM 848 C CA . ALA A 1 107 ? 34.679 4.256 -17.073 1.00 55.81 107 ALA A CA 1
ATOM 849 C C . ALA A 1 107 ? 35.546 5.374 -16.484 1.00 55.81 107 ALA A C 1
ATOM 851 O O . ALA A 1 107 ? 35.896 6.328 -17.186 1.00 55.81 107 ALA A O 1
ATOM 852 N N . ILE A 1 108 ? 35.816 5.309 -15.180 1.00 61.25 108 ILE A N 1
ATOM 853 C CA . ILE A 1 108 ? 36.739 6.231 -14.534 1.00 61.25 108 ILE A CA 1
ATOM 854 C C . ILE A 1 108 ? 38.094 5.891 -15.141 1.00 61.25 108 ILE A C 1
ATOM 856 O O . ILE A 1 108 ? 38.699 4.870 -14.814 1.00 61.25 108 ILE A O 1
ATOM 860 N N . LYS A 1 109 ? 38.534 6.705 -16.105 1.00 54.50 109 LYS A N 1
ATOM 861 C CA . LYS A 1 109 ? 39.866 6.585 -16.689 1.00 54.50 109 LYS A CA 1
ATOM 862 C C . LYS A 1 109 ? 40.835 6.766 -15.527 1.00 54.50 109 LYS A C 1
ATOM 864 O O . LYS A 1 109 ? 40.888 7.847 -14.949 1.00 54.50 109 LYS A O 1
ATOM 869 N N . LYS A 1 110 ? 41.516 5.683 -15.141 1.00 58.44 110 LYS A N 1
ATOM 870 C CA . LYS A 1 110 ? 42.499 5.651 -14.054 1.00 58.44 110 LYS A CA 1
ATOM 871 C C . LYS A 1 110 ? 43.460 6.821 -14.282 1.00 58.44 110 LYS A C 1
ATOM 873 O O . LYS A 1 110 ? 44.227 6.800 -15.243 1.00 58.44 110 LYS A O 1
ATOM 878 N N . ILE A 1 111 ? 43.350 7.875 -13.475 1.00 61.66 111 ILE A N 1
ATOM 879 C CA . ILE A 1 111 ? 44.266 9.011 -13.555 1.00 61.66 111 ILE A CA 1
ATOM 880 C C . ILE A 1 111 ? 45.595 8.469 -13.041 1.00 61.66 111 ILE A C 1
ATOM 882 O O . ILE A 1 111 ? 45.748 8.226 -11.847 1.00 61.66 111 ILE A O 1
ATOM 886 N N . GLN A 1 112 ? 46.529 8.189 -13.950 1.00 57.69 112 GLN A N 1
ATOM 887 C CA . GLN A 1 112 ? 47.901 7.933 -13.541 1.00 57.69 112 GLN A CA 1
ATOM 888 C C . GLN A 1 112 ? 48.474 9.248 -12.999 1.00 57.69 112 GLN A C 1
ATOM 890 O O . GLN A 1 112 ? 48.339 10.278 -13.670 1.00 57.69 112 GLN A O 1
ATOM 895 N N . PRO A 1 113 ? 49.081 9.248 -11.801 1.00 54.94 113 PRO A N 1
ATOM 896 C CA . PRO A 1 113 ? 49.767 10.428 -11.306 1.00 54.94 113 PRO A CA 1
ATOM 897 C C . PRO A 1 113 ? 50.881 10.774 -12.294 1.00 54.94 113 PRO A C 1
ATOM 899 O O . PRO A 1 113 ? 51.716 9.931 -12.624 1.00 54.94 113 PRO A O 1
ATOM 902 N N . ARG A 1 114 ? 50.867 12.006 -12.812 1.00 61.62 114 ARG A N 1
ATOM 903 C CA . ARG A 1 114 ? 51.994 12.509 -13.599 1.00 61.62 114 ARG A CA 1
ATOM 904 C C . ARG A 1 114 ? 53.200 12.542 -12.672 1.00 61.62 114 ARG A C 1
ATOM 906 O O . ARG A 1 114 ? 53.127 13.141 -11.601 1.00 61.62 114 ARG A O 1
ATOM 913 N N . SER A 1 115 ? 54.280 11.881 -13.075 1.00 58.41 115 SER A N 1
ATOM 914 C CA . SER A 1 115 ? 55.564 12.017 -12.403 1.00 58.41 115 SER A CA 1
ATOM 915 C C . SER A 1 115 ? 55.921 13.502 -12.342 1.00 58.41 115 SER A C 1
ATOM 917 O O . SER A 1 115 ? 55.867 14.212 -13.349 1.00 58.41 115 SER A O 1
ATOM 919 N N . LEU A 1 116 ? 56.225 13.985 -11.137 1.00 57.88 116 LEU A N 1
ATOM 920 C CA . LEU A 1 116 ? 56.770 15.318 -10.921 1.00 57.88 116 LEU A CA 1
ATOM 921 C C . LEU A 1 116 ? 58.128 15.367 -11.625 1.00 57.88 116 LEU A C 1
ATOM 923 O O . LEU A 1 116 ? 59.120 14.838 -11.129 1.00 57.88 116 LEU A O 1
ATOM 927 N N . ILE A 1 117 ? 58.158 15.949 -12.822 1.00 55.78 117 ILE A N 1
ATOM 928 C CA . ILE A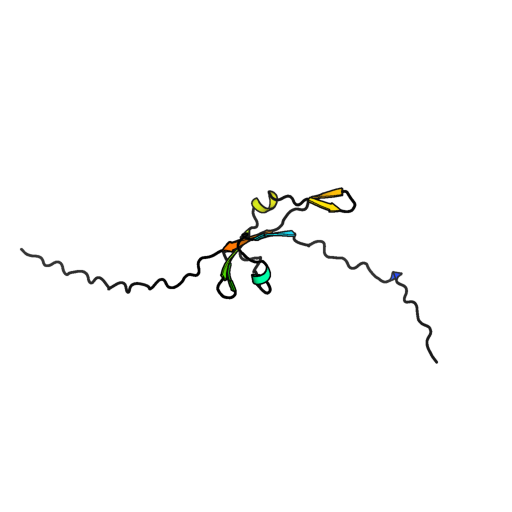 1 117 ? 59.409 16.307 -13.480 1.00 55.78 117 ILE A CA 1
ATOM 929 C C . ILE A 1 117 ? 59.955 17.499 -12.695 1.00 55.78 117 ILE A C 1
ATOM 931 O O . ILE A 1 117 ? 59.526 18.633 -12.905 1.00 55.78 117 ILE A O 1
ATOM 935 N N . ASN A 1 118 ? 60.886 17.227 -11.781 1.00 48.22 118 ASN A N 1
ATOM 936 C CA . ASN A 1 118 ? 61.779 18.250 -11.256 1.00 48.22 118 ASN A CA 1
ATOM 937 C C . ASN A 1 118 ? 62.566 18.824 -12.436 1.00 48.22 118 ASN A C 1
ATOM 939 O O . ASN A 1 118 ? 63.328 18.108 -13.088 1.00 48.22 118 ASN A O 1
ATOM 943 N N . LYS A 1 119 ? 62.374 20.112 -12.714 1.00 48.66 119 LYS A N 1
ATOM 944 C CA . LYS A 1 119 ? 63.351 20.898 -13.459 1.00 48.66 119 LYS A CA 1
ATOM 945 C C . LYS A 1 119 ? 64.049 21.795 -12.448 1.00 48.66 119 LYS A C 1
ATOM 947 O O . LYS A 1 119 ? 63.390 22.621 -11.822 1.00 48.66 119 LYS A O 1
ATOM 952 N N . ASN A 1 120 ? 65.340 21.524 -12.269 1.00 45.69 120 ASN A N 1
ATOM 953 C CA . ASN A 1 120 ? 66.297 22.453 -11.675 1.00 45.69 120 ASN A CA 1
ATOM 954 C C . ASN A 1 120 ? 66.332 23.760 -12.470 1.00 45.69 120 ASN A C 1
ATOM 956 O O . ASN A 1 120 ? 66.106 23.690 -13.703 1.00 45.69 120 ASN A O 1
#

pLDDT: mean 75.08, std 17.13, range [39.19, 95.56]

Sequence (120 aa):
MDKNLEVSDLSSIKPIRVSNNSELIYFNIAKTIDINILQGVEIDLQNKEVQVFQNGDVAFGVQVIEDITCKQIVPLFINHGKFEKKEISKVVNIFETVPMTGIKRRAIKKIQPRSLINKN

Radius of gyration: 28.8 Å; chains: 1; bounding box: 100×71×39 Å

Foldseek 3Di:
DDDPPPPPPCVPPDPPPPPPPPAAEAEAADPVDDVVQCPPDDDDLVDQDWDWDDRPPFIKTKGKDQDCVQVVDWDWDQDVNDTDTDGHRIYIYIGGDDPPDDPPPPPPPPPDPDPPPDDD

Organism: Paramecium primaurelia (NCBI:txid5886)

Secondary structure (DSSP, 8-state):
---------GGG-------S----EEEEE-TTS-GGGGTT----TT--SPEEEEETTEEEEEEEE-SHHHHH---EEEETTEEEE---SEEEEEEE---------------PPPP-----